Protein AF-A0A6B2DTZ6-F1 (afdb_monomer)

Secondary structure (DSSP, 8-state):
-B----B-TTT-PBP--B--PPSSTTHHHHHHHHHHHHHHHHHTT-------BHHHHHHHHHHHS---HHHHHHHHHHHHHHTIIIIITSBTTTSHHHHHHHHHHHHHT-SSTTT-GGG-

Mean predicted aligned error: 13.05 Å

Foldseek 3Di:
DWDWLQADPQPRDTDIDDDQADDDPCSVVSVVVVVVVVVVCSVVVVDDLPQAFPQSVVVVCLVPDDDDPVVSVVVVVVCVLQPCVQGRNPRCRPCVVVSVVVSVVVVVPDVPSVPDPVPD

Radius of gyration: 20.13 Å; Cα contacts (8 Å, |Δi|>4): 104; chains: 1; bounding box: 54×39×47 Å

Sequence (120 aa):
MRVDAGADPITGKRHRPTVIAPPGPDDEHQAEVALTRLLNEVDEQLHPKTKVDIAHLVLKYQDERKAARTTIEKDGSLIARHIVPYIGAKSATKDARKTGRALYKDCQRCRHHCTNKNWI

Structure (mmCIF, N/CA/C/O backbone):
data_AF-A0A6B2DTZ6-F1
#
_entry.id   AF-A0A6B2DTZ6-F1
#
loop_
_atom_site.group_PDB
_atom_site.id
_atom_site.type_symbol
_atom_site.label_atom_id
_atom_site.label_alt_id
_atom_site.label_comp_id
_atom_site.label_asym_id
_atom_site.label_entity_id
_atom_site.label_seq_id
_atom_site.pdbx_PDB_ins_code
_atom_site.Cartn_x
_atom_site.Cartn_y
_atom_site.Cartn_z
_atom_site.occupancy
_atom_site.B_iso_or_equiv
_atom_site.auth_seq_id
_atom_site.auth_comp_id
_atom_site.auth_asym_id
_atom_site.auth_atom_id
_atom_site.pdbx_PDB_model_num
ATOM 1 N N . MET A 1 1 ? -22.186 1.895 10.741 1.00 71.75 1 MET A N 1
ATOM 2 C CA . MET A 1 1 ? -22.442 2.760 9.557 1.00 71.75 1 MET A CA 1
ATOM 3 C C . MET A 1 1 ? -21.351 2.563 8.502 1.00 71.75 1 MET A C 1
ATOM 5 O O . MET A 1 1 ? -20.288 2.048 8.838 1.00 71.75 1 MET A O 1
ATOM 9 N N . ARG A 1 2 ? -21.605 2.937 7.238 1.00 71.00 2 ARG A N 1
ATOM 10 C CA . ARG A 1 2 ? -20.638 2.895 6.121 1.00 71.00 2 ARG A CA 1
ATOM 11 C C . ARG A 1 2 ? -20.643 4.237 5.392 1.00 71.00 2 ARG A C 1
ATOM 13 O O . ARG A 1 2 ? -21.720 4.710 5.054 1.00 71.00 2 ARG A O 1
ATOM 20 N N . VAL A 1 3 ? -19.466 4.793 5.122 1.00 71.44 3 VAL A N 1
ATOM 21 C CA . VAL A 1 3 ? -19.290 6.016 4.317 1.00 71.44 3 VAL A CA 1
ATOM 22 C C . VAL A 1 3 ? -18.601 5.635 3.006 1.00 71.44 3 VAL A C 1
ATOM 24 O O . VAL A 1 3 ? -17.778 4.718 2.993 1.00 71.44 3 VAL A O 1
ATOM 27 N N . ASP A 1 4 ? -18.974 6.267 1.893 1.00 75.00 4 ASP A N 1
ATOM 28 C CA . ASP A 1 4 ? -18.293 6.079 0.607 1.00 75.00 4 ASP A CA 1
ATOM 29 C C . ASP A 1 4 ? -17.142 7.084 0.503 1.00 75.00 4 ASP A C 1
ATOM 31 O O . ASP A 1 4 ? -17.362 8.287 0.590 1.00 75.00 4 ASP A O 1
ATOM 35 N N . ALA A 1 5 ? -15.920 6.583 0.343 1.00 71.00 5 ALA A N 1
ATOM 36 C CA . ALA A 1 5 ? -14.714 7.395 0.207 1.00 71.00 5 ALA A CA 1
ATOM 37 C C . ALA A 1 5 ? -14.202 7.426 -1.246 1.00 71.00 5 ALA A C 1
ATOM 39 O O . ALA A 1 5 ? -13.048 7.771 -1.493 1.00 71.00 5 ALA A O 1
ATOM 40 N N . GLY A 1 6 ? -15.030 7.024 -2.215 1.00 73.81 6 GLY A N 1
ATOM 41 C CA . GLY A 1 6 ? -14.680 7.040 -3.632 1.00 73.81 6 GLY A CA 1
ATOM 42 C C . GLY A 1 6 ? -13.906 5.803 -4.095 1.00 73.81 6 GLY A C 1
ATOM 43 O O . GLY A 1 6 ? -13.929 4.740 -3.468 1.00 73.81 6 GLY A O 1
ATOM 44 N N . ALA A 1 7 ? -13.274 5.915 -5.265 1.00 68.69 7 ALA A N 1
ATOM 45 C CA . ALA A 1 7 ? -12.491 4.840 -5.866 1.00 68.69 7 ALA A CA 1
ATOM 46 C C . ALA A 1 7 ? -11.021 4.927 -5.439 1.00 68.69 7 ALA A C 1
ATOM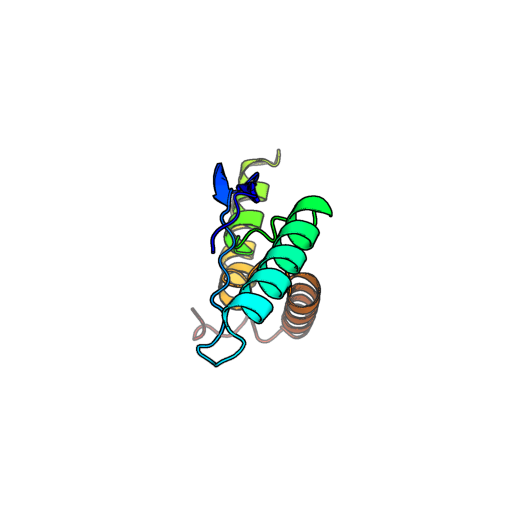 48 O O . ALA A 1 7 ? -10.399 5.984 -5.497 1.00 68.69 7 ALA A O 1
ATOM 49 N N . ASP A 1 8 ? -10.461 3.793 -5.039 1.00 66.38 8 ASP A N 1
ATOM 50 C CA . ASP A 1 8 ? -9.046 3.639 -4.739 1.00 66.38 8 ASP A CA 1
ATOM 51 C C . ASP A 1 8 ? -8.208 3.822 -6.025 1.00 66.38 8 ASP A C 1
ATOM 53 O O . ASP A 1 8 ? -8.412 3.074 -6.984 1.00 66.38 8 ASP A O 1
ATOM 57 N N . PRO A 1 9 ? -7.245 4.763 -6.070 1.00 57.44 9 PRO A N 1
ATOM 58 C CA . PRO A 1 9 ? -6.468 5.055 -7.276 1.00 57.44 9 PRO A CA 1
ATOM 59 C C . PRO A 1 9 ? -5.471 3.948 -7.658 1.00 57.44 9 PRO A C 1
ATOM 61 O O . PRO A 1 9 ? -4.948 3.946 -8.771 1.00 57.44 9 PRO A O 1
ATOM 64 N N . ILE A 1 10 ? -5.176 3.010 -6.754 1.00 59.16 10 ILE A N 1
ATOM 65 C CA . ILE A 1 10 ? -4.234 1.913 -6.999 1.00 59.16 10 ILE A CA 1
ATOM 66 C C . ILE A 1 10 ? -4.979 0.638 -7.379 1.00 59.16 10 ILE A C 1
ATOM 68 O O . ILE A 1 10 ? -4.574 -0.031 -8.327 1.00 59.16 10 ILE A O 1
ATOM 72 N N . THR A 1 11 ? -6.059 0.304 -6.664 1.00 63.34 11 THR A N 1
ATOM 73 C CA . THR A 1 11 ? -6.810 -0.944 -6.899 1.00 63.34 11 THR A CA 1
ATOM 74 C C . THR A 1 11 ? -8.049 -0.772 -7.779 1.00 63.34 11 THR A C 1
ATOM 76 O O . THR A 1 11 ? -8.614 -1.768 -8.229 1.00 63.34 11 THR A O 1
ATOM 79 N N . GLY A 1 12 ? -8.516 0.462 -7.994 1.00 62.91 12 GLY A N 1
ATOM 80 C CA . GLY A 1 12 ? -9.749 0.781 -8.724 1.00 62.91 12 GLY A CA 1
ATOM 81 C C . GLY A 1 12 ? -11.042 0.409 -7.986 1.00 62.91 12 GLY A C 1
ATOM 82 O O . GLY A 1 12 ? -12.138 0.651 -8.491 1.00 62.91 12 GLY A O 1
ATOM 83 N N . LYS A 1 13 ? -10.952 -0.190 -6.792 1.00 71.56 13 LYS A N 1
ATOM 84 C CA . LYS A 1 13 ? -12.116 -0.632 -6.014 1.00 71.56 13 LYS A CA 1
ATOM 85 C C . LYS A 1 13 ? -12.701 0.519 -5.196 1.00 71.56 13 LYS A C 1
ATOM 87 O O . LYS A 1 13 ? -11.985 1.412 -4.757 1.00 71.56 13 LYS A O 1
ATOM 92 N N . ARG A 1 14 ? -14.012 0.474 -4.935 1.00 72.94 14 ARG A N 1
ATOM 93 C CA . ARG A 1 14 ? -14.683 1.419 -4.022 1.00 72.94 14 ARG A CA 1
ATOM 94 C C . ARG A 1 14 ? -14.145 1.245 -2.601 1.00 72.94 14 ARG A C 1
ATOM 96 O O . ARG A 1 14 ? -14.216 0.143 -2.052 1.00 72.94 14 ARG A O 1
ATOM 103 N N . HIS A 1 15 ? -13.669 2.323 -1.992 1.00 72.81 15 HIS A N 1
ATOM 104 C CA . HIS A 1 15 ? -13.235 2.338 -0.602 1.00 72.81 15 HIS A CA 1
ATOM 105 C C . HIS A 1 15 ? -14.406 2.744 0.302 1.00 72.81 15 HIS A C 1
ATOM 107 O O . HIS A 1 15 ? -14.979 3.818 0.147 1.00 72.81 15 HIS A O 1
ATOM 113 N N . ARG A 1 16 ? -14.785 1.865 1.239 1.00 76.69 16 ARG A N 1
ATOM 114 C CA . ARG A 1 16 ? -15.923 2.078 2.151 1.00 76.69 16 ARG A CA 1
ATOM 115 C C . ARG A 1 16 ? -15.528 1.825 3.607 1.00 76.69 16 ARG A C 1
ATOM 117 O O . ARG A 1 16 ? -15.706 0.699 4.093 1.00 76.69 16 ARG A O 1
ATOM 124 N N . PRO A 1 17 ? -14.960 2.823 4.304 1.00 71.31 17 PRO A N 1
ATOM 125 C CA . PRO A 1 17 ? -14.637 2.683 5.713 1.00 71.31 17 PRO A CA 1
ATOM 126 C C . PRO A 1 17 ? -15.909 2.406 6.529 1.00 71.31 17 PRO A C 1
ATOM 128 O O . PRO A 1 17 ? -16.995 2.921 6.255 1.00 71.31 17 PRO A O 1
ATOM 131 N N . THR A 1 18 ? -15.782 1.486 7.487 1.00 79.38 18 THR A N 1
ATOM 132 C CA . THR A 1 18 ? -16.881 1.002 8.331 1.00 79.38 18 THR A CA 1
ATOM 133 C C . THR A 1 18 ? -16.450 1.116 9.786 1.00 79.38 18 THR A C 1
ATOM 135 O O . THR A 1 18 ? -15.383 0.617 10.138 1.00 79.38 18 THR A O 1
ATOM 138 N N . VAL A 1 19 ? -17.296 1.715 10.623 1.00 77.88 19 VAL A N 1
ATOM 139 C CA . VAL A 1 19 ? -17.150 1.696 12.085 1.00 77.88 19 VAL A CA 1
ATOM 140 C C . VAL A 1 19 ? -18.394 1.073 12.707 1.00 77.88 19 VAL A C 1
ATOM 142 O O . VAL A 1 19 ? -19.525 1.295 12.252 1.00 77.88 19 VAL A O 1
ATOM 145 N N . ILE A 1 20 ? -18.143 0.250 13.722 1.00 80.69 20 ILE A N 1
ATOM 146 C CA . ILE A 1 20 ? -19.137 -0.416 14.556 1.00 80.69 20 ILE A CA 1
ATOM 147 C C . ILE A 1 20 ? -18.976 0.185 15.953 1.00 80.69 20 ILE A C 1
ATOM 149 O O . ILE A 1 20 ? -17.905 0.052 16.547 1.00 80.69 20 ILE A O 1
ATOM 153 N N . ALA A 1 21 ? -20.001 0.890 16.432 1.00 77.00 21 ALA A N 1
ATOM 154 C CA . ALA A 1 21 ? -20.037 1.386 17.803 1.00 77.00 21 ALA A CA 1
ATOM 155 C C . ALA A 1 21 ? -20.313 0.209 18.758 1.00 77.00 21 ALA A C 1
ATOM 157 O O . ALA A 1 21 ? -21.054 -0.708 18.385 1.00 77.00 21 ALA A O 1
ATOM 158 N N . PRO A 1 22 ? -19.692 0.178 19.947 1.00 76.25 22 PRO A N 1
ATOM 159 C CA . PRO A 1 22 ? -19.974 -0.856 20.931 1.00 76.25 22 PRO A CA 1
ATOM 160 C C . PRO A 1 22 ? -21.417 -0.715 21.454 1.00 76.25 22 PRO A C 1
ATOM 162 O O . PRO A 1 22 ? -21.901 0.405 21.600 1.00 76.25 22 PRO A O 1
ATOM 165 N N . PRO A 1 23 ? -22.107 -1.832 21.743 1.00 70.00 23 PRO A N 1
ATOM 166 C CA . PRO A 1 23 ? -23.460 -1.791 22.287 1.00 70.00 23 PRO A CA 1
ATOM 167 C C . PRO A 1 23 ? -23.454 -1.211 23.708 1.00 70.00 23 PRO A C 1
ATOM 169 O O . PRO A 1 23 ? -22.624 -1.593 24.536 1.00 70.00 23 PRO A O 1
ATOM 172 N N . GLY A 1 24 ? -24.389 -0.306 23.996 1.00 82.00 24 GLY A N 1
ATOM 173 C CA . GLY A 1 24 ? -24.507 0.358 25.291 1.00 82.00 24 GLY A CA 1
ATOM 174 C C . GLY A 1 24 ? -25.614 1.417 25.308 1.00 82.00 24 GLY A C 1
ATOM 175 O O . GLY A 1 24 ? -26.198 1.693 24.270 1.00 82.00 24 GLY A O 1
ATOM 176 N N . PRO A 1 25 ? -25.905 2.014 26.475 1.00 79.50 25 PRO A N 1
ATOM 177 C CA . PRO A 1 25 ? -26.959 3.025 26.617 1.00 79.50 25 PRO A CA 1
ATOM 178 C C . PRO A 1 25 ? -26.701 4.319 25.825 1.00 79.50 25 PRO A C 1
ATOM 180 O O . PRO A 1 25 ? -27.648 5.040 25.542 1.00 79.50 25 PRO A O 1
ATOM 183 N N . ASP A 1 26 ? -25.446 4.587 25.450 1.00 80.12 26 ASP A N 1
ATOM 184 C CA . ASP A 1 26 ? -25.038 5.743 24.637 1.00 80.12 26 ASP A CA 1
ATOM 185 C C . ASP A 1 26 ? -24.647 5.336 23.202 1.00 80.12 26 ASP A C 1
ATOM 187 O O . ASP A 1 26 ? -23.850 6.019 22.554 1.00 80.12 26 ASP A O 1
ATOM 191 N N . ASP A 1 27 ? -25.118 4.188 22.710 1.00 81.31 27 ASP A N 1
ATOM 192 C CA . ASP A 1 27 ? -24.711 3.641 21.412 1.00 81.31 27 ASP A CA 1
ATOM 193 C C . ASP A 1 27 ? -25.026 4.580 20.239 1.00 81.31 27 ASP A C 1
ATOM 195 O O . ASP A 1 27 ? -24.175 4.759 19.365 1.00 81.31 27 ASP A O 1
ATOM 199 N N . GLU A 1 28 ? -26.185 5.239 20.249 1.00 79.56 28 GLU A N 1
ATOM 200 C CA . GLU A 1 28 ? -26.566 6.245 19.254 1.00 79.56 28 GLU A CA 1
ATOM 201 C C . GLU A 1 28 ? -25.596 7.433 19.261 1.00 79.56 28 GLU A C 1
ATOM 203 O O . GLU A 1 28 ? -25.030 7.786 18.223 1.00 79.56 28 GLU A O 1
ATOM 208 N N . HIS A 1 29 ? -25.306 7.992 20.438 1.00 83.19 29 HIS A N 1
ATOM 209 C CA . HIS A 1 29 ? -24.390 9.125 20.564 1.00 83.19 29 HIS A CA 1
ATOM 210 C C . HIS A 1 29 ? -22.953 8.748 20.164 1.00 83.19 29 HIS A C 1
ATOM 212 O O . HIS A 1 29 ? -22.266 9.486 19.454 1.00 83.19 29 HIS A O 1
ATOM 218 N N . GLN A 1 30 ? -22.487 7.562 20.562 1.00 80.81 30 GLN A N 1
ATOM 219 C CA . GLN A 1 30 ? -21.174 7.056 20.163 1.00 80.81 30 GLN A CA 1
ATOM 220 C C . GLN A 1 30 ? -21.098 6.771 18.660 1.00 80.81 30 GLN A C 1
ATOM 222 O O . GLN A 1 30 ? -20.048 6.999 18.049 1.00 80.81 30 GLN A O 1
ATOM 227 N N . ALA A 1 31 ? -22.191 6.312 18.047 1.00 84.00 31 ALA A N 1
ATOM 228 C CA . ALA A 1 31 ? -22.280 6.117 16.608 1.00 84.00 31 ALA A CA 1
ATOM 229 C C . ALA A 1 31 ? -22.209 7.449 15.848 1.00 84.00 31 ALA A C 1
ATOM 231 O O . 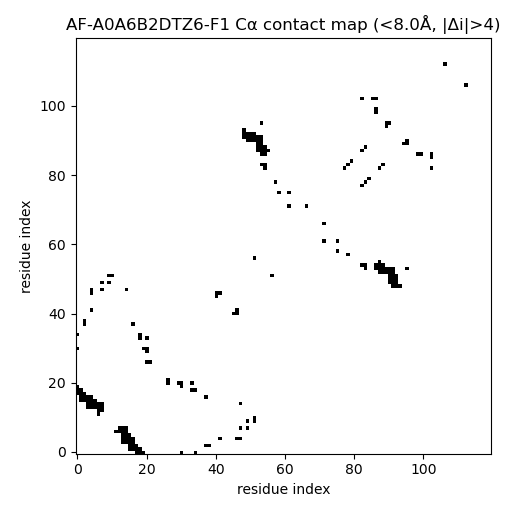ALA A 1 31 ? -21.491 7.525 14.850 1.00 84.00 31 ALA A O 1
ATOM 232 N N . GLU A 1 32 ? -22.868 8.503 16.331 1.00 83.88 32 GLU A N 1
ATOM 233 C CA . GLU A 1 32 ? -22.805 9.849 15.744 1.00 83.88 32 GLU A CA 1
ATOM 234 C C . GLU A 1 32 ? -21.407 10.469 15.843 1.00 83.88 32 GLU A C 1
ATOM 236 O O . GLU A 1 32 ? -20.878 10.996 14.858 1.00 83.88 32 GLU A O 1
ATOM 241 N N . VAL A 1 33 ? -20.757 10.353 17.005 1.00 86.00 33 VAL A N 1
ATOM 242 C CA . VAL A 1 33 ? -19.372 10.813 17.193 1.00 86.00 33 VAL A CA 1
ATOM 243 C C . VAL A 1 33 ? -18.420 10.043 16.276 1.00 86.00 33 VAL A C 1
ATOM 245 O O . VAL A 1 33 ? -17.535 10.634 15.650 1.00 86.00 33 VAL A O 1
ATOM 248 N N . ALA A 1 34 ? -18.598 8.725 16.166 1.00 83.06 34 ALA A N 1
ATOM 249 C CA . ALA A 1 34 ? -17.805 7.888 15.276 1.00 83.06 34 ALA A CA 1
ATOM 250 C C . ALA A 1 34 ? -18.029 8.235 13.797 1.00 83.06 34 ALA A C 1
ATOM 252 O O . ALA A 1 34 ? -17.062 8.285 13.038 1.00 83.06 34 ALA A O 1
ATOM 253 N N . LEU A 1 35 ? -19.272 8.509 13.393 1.00 83.00 35 LEU A N 1
ATOM 254 C CA . LEU A 1 35 ? -19.606 8.942 12.039 1.00 83.00 35 LEU A CA 1
ATOM 255 C C . LEU A 1 35 ? -18.961 10.290 11.718 1.00 83.00 35 LEU A C 1
ATOM 257 O O . LEU A 1 35 ? -18.331 10.420 10.675 1.00 83.00 35 LEU A O 1
ATOM 261 N N . THR A 1 36 ? -19.061 11.259 12.626 1.00 84.94 36 THR A N 1
ATOM 262 C CA . THR A 1 36 ? -18.486 12.600 12.448 1.00 84.94 36 THR A CA 1
ATOM 263 C C . THR A 1 36 ? -16.968 12.534 12.290 1.00 84.94 36 THR A C 1
ATOM 265 O O . THR A 1 36 ? -16.406 13.157 11.394 1.00 84.94 36 THR A O 1
ATOM 268 N N . ARG A 1 37 ? -16.286 11.715 13.104 1.00 80.94 37 ARG A N 1
ATOM 269 C CA . ARG A 1 37 ? -14.842 11.473 12.945 1.00 80.94 37 ARG A CA 1
ATOM 270 C C . ARG A 1 37 ? -14.511 10.850 11.592 1.00 80.94 37 ARG A C 1
ATOM 272 O O . ARG A 1 37 ? -13.560 11.271 10.949 1.00 80.94 37 ARG A O 1
ATOM 279 N N . LEU A 1 38 ? -15.300 9.871 11.160 1.00 77.50 38 LEU A N 1
ATOM 280 C CA . LEU A 1 38 ? -15.072 9.153 9.909 1.00 77.50 38 LEU A CA 1
ATOM 281 C C . LEU A 1 38 ? -15.362 10.017 8.672 1.00 77.50 38 LEU A C 1
ATOM 283 O O . LEU A 1 38 ? -14.694 9.855 7.657 1.00 77.50 38 LEU A O 1
ATOM 287 N N . LEU A 1 39 ? -16.316 10.947 8.759 1.00 80.19 39 LEU A N 1
ATOM 288 C CA . LEU A 1 39 ? -16.559 11.971 7.741 1.00 80.19 39 LEU A CA 1
ATOM 289 C C . LEU A 1 39 ? -15.392 12.958 7.664 1.00 80.19 39 LEU A C 1
ATOM 291 O O . LEU A 1 39 ? -14.868 13.164 6.576 1.00 80.19 39 LEU A O 1
ATOM 295 N N . ASN A 1 40 ? -14.902 13.458 8.803 1.00 79.38 40 ASN A N 1
ATOM 296 C CA . ASN A 1 40 ? -13.723 14.330 8.829 1.00 79.38 40 ASN A CA 1
ATOM 297 C C . ASN A 1 40 ? -12.482 13.640 8.229 1.00 79.38 40 ASN A C 1
ATOM 299 O O . ASN A 1 40 ? -11.745 14.254 7.466 1.00 79.38 40 ASN A O 1
ATOM 303 N N . GLU A 1 41 ? -12.270 12.348 8.510 1.00 70.06 41 GLU A N 1
ATOM 304 C CA . GLU A 1 41 ? -11.178 11.564 7.908 1.00 70.06 41 GLU A CA 1
ATOM 305 C C . GLU A 1 41 ? -11.299 11.436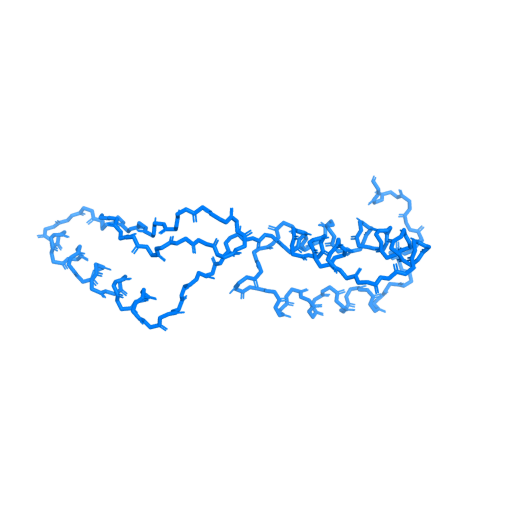 6.375 1.00 70.06 41 GLU A C 1
ATOM 307 O O . GLU A 1 41 ? -10.287 11.368 5.671 1.00 70.06 41 GLU A O 1
ATOM 312 N N . VAL A 1 42 ? -12.526 11.403 5.845 1.00 71.00 42 VAL A N 1
ATOM 313 C CA . VAL A 1 42 ? -12.791 11.393 4.399 1.00 71.00 42 VAL A CA 1
ATOM 314 C C . VAL A 1 42 ? -12.596 12.789 3.795 1.00 71.00 42 VAL A C 1
ATOM 316 O O . VAL A 1 42 ? -11.932 12.904 2.762 1.00 71.00 42 VAL A O 1
ATOM 319 N N . ASP A 1 43 ? -13.115 13.833 4.443 1.00 66.75 43 ASP A N 1
ATOM 320 C CA . ASP A 1 43 ? -13.083 15.222 3.965 1.00 66.75 43 ASP A CA 1
ATOM 321 C C . ASP A 1 43 ? -11.672 15.814 3.942 1.00 66.75 43 ASP A C 1
ATOM 323 O O . ASP A 1 43 ? -11.305 16.512 2.995 1.00 66.75 43 ASP A O 1
ATOM 327 N N . GLU A 1 44 ? -10.828 15.480 4.920 1.00 66.38 44 GLU A N 1
ATOM 328 C CA . GLU A 1 44 ? -9.427 15.921 4.961 1.00 66.38 44 GLU A CA 1
ATOM 329 C C . GLU A 1 44 ? -8.553 15.286 3.854 1.00 66.38 44 GLU A C 1
ATOM 331 O O . GLU A 1 44 ? -7.331 15.435 3.868 1.00 66.38 44 GLU A O 1
ATOM 336 N N . GLN A 1 45 ? -9.143 14.550 2.896 1.00 55.34 45 GLN A N 1
ATOM 337 C CA . GLN A 1 45 ? -8.433 13.725 1.908 1.00 55.34 45 GLN A CA 1
ATOM 338 C C . GLN A 1 45 ? -7.360 12.837 2.552 1.00 55.34 45 GLN A C 1
ATOM 340 O O . GLN A 1 45 ? -6.404 12.401 1.905 1.00 55.34 45 GLN A O 1
ATOM 345 N N . LEU A 1 46 ? -7.533 12.484 3.828 1.00 50.78 46 LEU A N 1
ATOM 346 C CA . LEU A 1 46 ? -6.645 11.565 4.532 1.00 50.78 46 LEU A CA 1
ATOM 347 C C . LEU A 1 46 ? -6.830 10.115 4.060 1.00 50.78 46 LEU A C 1
ATOM 349 O O . LEU A 1 46 ? -6.314 9.180 4.688 1.00 50.78 46 LEU A O 1
ATOM 353 N N . HIS A 1 47 ? -7.501 9.901 2.924 1.00 41.81 47 HIS A N 1
ATOM 354 C CA . HIS A 1 47 ? -7.746 8.601 2.328 1.00 41.81 47 HIS A CA 1
ATOM 355 C C . HIS A 1 47 ? -7.547 8.573 0.802 1.00 41.81 47 HIS A C 1
ATOM 357 O O . HIS A 1 47 ? -7.877 9.533 0.114 1.00 41.81 47 HIS A O 1
ATOM 363 N N . PRO A 1 48 ? -7.052 7.439 0.263 1.00 47.78 48 PRO A N 1
ATOM 364 C CA . PRO A 1 48 ? -6.954 6.152 0.941 1.00 47.78 48 PRO A CA 1
ATOM 365 C C . PRO A 1 48 ? -5.536 5.870 1.438 1.00 47.78 48 PRO A C 1
ATOM 367 O O . PRO A 1 48 ? -4.570 5.862 0.676 1.00 47.78 48 PRO A O 1
ATOM 370 N N . LYS A 1 49 ? -5.425 5.466 2.711 1.00 55.66 49 LYS A N 1
ATOM 371 C CA . LYS A 1 49 ? -4.421 4.466 3.071 1.00 55.66 49 LYS A CA 1
ATOM 372 C C . LYS A 1 49 ? -4.801 3.194 2.326 1.00 55.66 49 LYS A C 1
ATOM 374 O O . LYS A 1 49 ? -5.436 2.308 2.888 1.00 55.66 49 LYS A O 1
ATOM 379 N N . THR A 1 50 ? -4.453 3.134 1.050 1.00 54.91 50 THR A N 1
ATOM 380 C CA . THR A 1 50 ? -4.537 1.942 0.237 1.00 54.91 50 THR A CA 1
ATOM 381 C C . THR A 1 50 ? -4.017 0.779 1.063 1.00 54.91 50 THR A C 1
ATOM 383 O O . THR A 1 50 ? -2.866 0.787 1.513 1.00 54.91 50 THR A O 1
ATOM 386 N N . LYS A 1 51 ? -4.872 -0.215 1.324 1.00 59.34 51 LYS A N 1
ATOM 387 C CA . LYS A 1 51 ? -4.424 -1.523 1.817 1.00 59.34 51 LYS A CA 1
ATOM 388 C C . LYS A 1 51 ? -3.769 -2.244 0.645 1.00 59.34 51 LYS A C 1
ATOM 390 O O . LYS A 1 51 ? -4.245 -3.270 0.178 1.00 59.34 51 LYS A O 1
ATOM 395 N N . VAL A 1 52 ? -2.727 -1.621 0.120 1.00 68.00 52 VAL A N 1
ATOM 396 C CA . VAL A 1 52 ? -1.878 -2.166 -0.914 1.00 68.00 52 VAL A CA 1
ATOM 397 C C . VAL A 1 52 ? -0.603 -2.548 -0.210 1.00 68.00 52 VAL A C 1
ATOM 399 O O . VAL A 1 52 ? -0.062 -1.816 0.630 1.00 68.00 52 VAL A O 1
ATOM 402 N N . ASP A 1 53 ? -0.205 -3.767 -0.496 1.00 76.12 53 ASP A N 1
ATOM 403 C CA . ASP A 1 53 ? 0.989 -4.350 0.041 1.0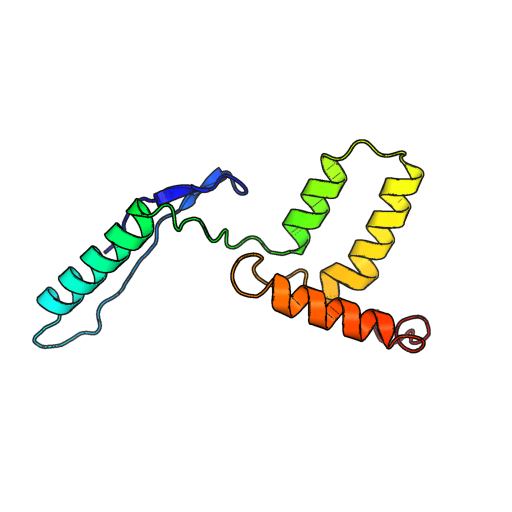0 76.12 53 ASP A CA 1
ATOM 404 C C . ASP A 1 53 ? 2.205 -3.751 -0.698 1.00 76.12 53 ASP A C 1
ATOM 406 O O . ASP A 1 53 ? 2.114 -3.191 -1.797 1.00 76.12 53 ASP A O 1
ATOM 410 N N . ILE A 1 54 ? 3.369 -3.759 -0.060 1.00 76.88 54 ILE A N 1
ATOM 411 C CA . ILE A 1 54 ? 4.570 -3.174 -0.668 1.00 76.88 54 ILE A CA 1
ATOM 412 C C . ILE A 1 54 ? 4.966 -3.957 -1.931 1.00 76.88 54 ILE A C 1
ATOM 414 O O . ILE A 1 54 ? 5.494 -3.365 -2.871 1.00 76.88 54 ILE A O 1
ATOM 418 N N . ALA A 1 55 ? 4.672 -5.261 -1.986 1.00 80.00 55 ALA A N 1
ATOM 419 C CA . ALA A 1 55 ? 4.938 -6.092 -3.157 1.00 80.00 55 ALA A CA 1
ATOM 420 C C . ALA A 1 55 ? 4.212 -5.573 -4.407 1.00 80.00 55 ALA A C 1
ATOM 422 O O . ALA A 1 55 ? 4.852 -5.371 -5.437 1.00 80.00 55 ALA A O 1
ATOM 423 N N . HIS A 1 56 ? 2.913 -5.289 -4.314 1.00 79.31 56 HIS A N 1
ATOM 424 C CA . HIS A 1 56 ? 2.122 -4.805 -5.440 1.00 79.31 56 HIS A CA 1
ATOM 425 C C . HIS A 1 56 ? 2.605 -3.440 -5.940 1.00 79.31 56 HIS A C 1
ATOM 427 O O . HIS A 1 56 ? 2.695 -3.236 -7.148 1.00 79.31 56 HIS A O 1
ATOM 433 N N . LEU A 1 57 ? 2.992 -2.525 -5.043 1.00 79.69 57 LEU A N 1
ATOM 434 C CA . LEU A 1 57 ? 3.541 -1.223 -5.451 1.00 79.69 57 LEU A CA 1
ATOM 435 C C . LEU A 1 57 ? 4.864 -1.355 -6.204 1.00 79.69 57 LEU A C 1
ATOM 437 O O . LEU A 1 57 ? 5.071 -0.696 -7.220 1.00 79.69 57 LEU A O 1
ATOM 441 N N . VAL A 1 58 ? 5.764 -2.196 -5.699 1.00 80.19 58 VAL A N 1
ATOM 442 C CA . VAL A 1 58 ? 7.094 -2.373 -6.288 1.00 80.19 58 VAL A CA 1
ATOM 443 C C . VAL A 1 58 ? 7.004 -3.089 -7.636 1.00 80.19 58 VAL A C 1
ATOM 445 O O . VAL A 1 58 ? 7.688 -2.688 -8.577 1.00 80.19 58 VAL A O 1
ATOM 448 N N . LEU A 1 59 ? 6.131 -4.092 -7.758 1.00 81.88 59 LEU A N 1
ATOM 449 C CA . LEU A 1 59 ? 5.884 -4.785 -9.023 1.00 81.88 59 LEU A CA 1
ATOM 450 C C . LEU A 1 59 ? 5.227 -3.863 -10.057 1.00 81.88 59 LEU A C 1
ATOM 452 O O . LEU A 1 59 ? 5.664 -3.834 -11.203 1.00 81.88 59 LEU A O 1
ATOM 456 N N . LYS A 1 60 ? 4.244 -3.049 -9.651 1.00 82.06 60 LYS A N 1
ATOM 457 C CA . LYS A 1 60 ? 3.612 -2.060 -10.535 1.00 82.06 60 LYS A CA 1
ATOM 458 C C . LYS A 1 60 ? 4.614 -1.012 -11.029 1.00 82.06 60 LYS A C 1
ATOM 460 O O . LYS A 1 60 ? 4.673 -0.732 -12.219 1.00 82.06 60 LYS A O 1
ATOM 465 N N . TYR A 1 61 ? 5.470 -0.497 -10.143 1.00 82.75 61 TYR A N 1
ATOM 466 C CA . TYR A 1 61 ? 6.563 0.400 -10.538 1.00 82.75 61 TYR A CA 1
ATOM 467 C C . TYR A 1 61 ? 7.513 -0.257 -11.548 1.00 82.75 61 TYR A C 1
ATOM 469 O O . TYR A 1 61 ? 7.999 0.394 -12.471 1.00 82.75 61 TYR A O 1
ATOM 477 N N . GLN A 1 62 ? 7.801 -1.545 -11.372 1.00 80.44 62 GLN A N 1
ATOM 478 C CA . GLN A 1 62 ? 8.690 -2.276 -12.261 1.00 80.44 62 GLN A CA 1
ATOM 479 C C . GLN A 1 62 ? 8.099 -2.494 -13.661 1.00 80.44 62 GLN A C 1
ATOM 481 O O . GLN A 1 62 ? 8.865 -2.487 -14.623 1.00 80.44 62 GLN A O 1
ATOM 486 N N . ASP A 1 63 ? 6.781 -2.661 -13.757 1.00 80.06 63 ASP A N 1
ATOM 487 C CA . ASP A 1 63 ? 6.039 -2.789 -15.015 1.00 80.06 63 ASP A CA 1
ATOM 488 C C . ASP A 1 63 ? 5.940 -1.446 -15.764 1.00 80.06 63 ASP A C 1
ATOM 490 O O . ASP A 1 63 ? 6.190 -1.367 -16.964 1.00 80.06 63 ASP A O 1
ATOM 494 N N . GLU A 1 64 ? 5.667 -0.355 -15.042 1.00 83.31 64 GLU A N 1
ATOM 495 C CA . GLU A 1 64 ? 5.473 0.976 -15.633 1.00 83.31 64 GLU A CA 1
ATOM 496 C C . GLU A 1 64 ? 6.792 1.687 -15.994 1.00 83.31 64 GLU A C 1
ATOM 498 O O . GLU A 1 64 ? 6.824 2.564 -16.867 1.00 83.31 64 GLU A O 1
ATOM 503 N N . ARG A 1 65 ? 7.905 1.354 -15.324 1.00 84.12 65 ARG A N 1
ATOM 504 C CA . ARG A 1 65 ? 9.182 2.042 -15.556 1.00 84.12 65 ARG A CA 1
ATOM 505 C C . ARG A 1 65 ? 9.805 1.631 -16.893 1.00 84.12 65 ARG A C 1
ATOM 507 O O . ARG A 1 65 ? 9.960 0.456 -17.219 1.00 84.12 65 ARG A O 1
ATOM 514 N N . LYS A 1 66 ? 10.309 2.617 -17.633 1.00 81.19 66 LYS A N 1
ATOM 515 C CA . LYS A 1 66 ? 11.105 2.374 -18.844 1.00 81.19 66 LYS A CA 1
ATOM 516 C C . LYS A 1 66 ? 12.520 1.940 -18.456 1.00 81.19 66 LYS A C 1
ATOM 518 O O . LYS A 1 66 ? 13.342 2.773 -18.084 1.00 81.19 66 LYS A O 1
ATOM 523 N N . ALA A 1 67 ? 12.806 0.645 -18.545 1.00 84.25 67 ALA A N 1
ATOM 524 C CA . ALA A 1 67 ? 14.130 0.078 -18.302 1.00 84.25 67 ALA A CA 1
ATOM 525 C C . ALA A 1 67 ? 14.467 -1.004 -19.338 1.00 84.25 67 ALA A C 1
ATOM 527 O O . ALA A 1 67 ? 13.582 -1.603 -19.945 1.00 84.25 67 ALA A O 1
ATOM 528 N N . ALA A 1 68 ? 15.761 -1.269 -19.540 1.00 87.69 68 ALA A N 1
ATOM 529 C CA . ALA A 1 68 ? 16.197 -2.384 -20.376 1.00 87.69 68 ALA A CA 1
ATOM 530 C C . ALA A 1 68 ? 15.723 -3.723 -19.783 1.00 87.69 68 ALA A C 1
ATOM 532 O O . ALA A 1 68 ? 15.708 -3.895 -18.563 1.00 87.69 68 ALA A O 1
ATOM 533 N N . ARG A 1 69 ? 15.393 -4.694 -20.645 1.00 83.94 69 ARG A N 1
ATOM 534 C CA . ARG A 1 69 ? 14.889 -6.020 -20.237 1.00 83.94 69 ARG A CA 1
ATOM 535 C C . ARG A 1 69 ? 15.791 -6.715 -19.213 1.00 83.94 69 ARG A C 1
ATOM 537 O O . ARG A 1 69 ? 15.303 -7.209 -18.205 1.00 83.94 69 ARG A O 1
ATOM 544 N N . THR A 1 70 ? 17.104 -6.665 -19.423 1.00 85.12 70 THR A N 1
ATOM 545 C CA . THR A 1 70 ? 18.105 -7.233 -18.505 1.00 85.12 70 THR A CA 1
ATOM 546 C C . THR A 1 70 ? 18.072 -6.581 -17.120 1.00 85.12 70 THR A C 1
ATOM 548 O O . THR A 1 70 ? 18.252 -7.254 -16.107 1.00 85.12 70 THR A O 1
ATOM 551 N N . THR A 1 71 ? 17.797 -5.278 -17.053 1.00 83.94 71 THR A N 1
ATOM 552 C CA . THR A 1 71 ? 17.634 -4.537 -15.796 1.00 83.94 71 THR A CA 1
ATOM 553 C C . THR A 1 71 ? 16.327 -4.903 -15.100 1.00 83.94 71 THR A C 1
ATOM 555 O O . THR A 1 71 ? 16.305 -5.042 -13.882 1.00 83.94 71 THR A O 1
ATOM 558 N N . ILE A 1 72 ? 15.238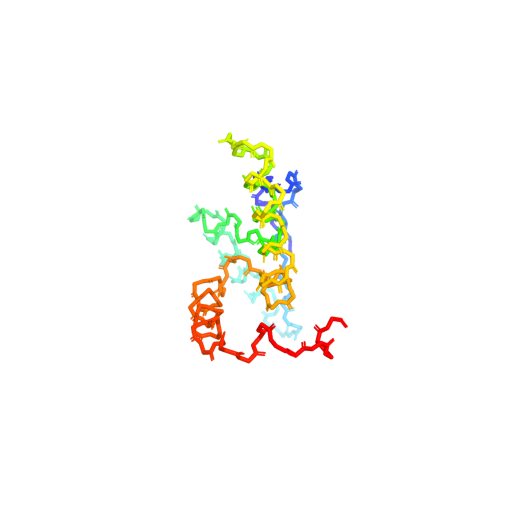 -5.097 -15.850 1.00 85.31 72 ILE A N 1
ATOM 559 C CA . ILE A 1 72 ? 13.957 -5.558 -15.296 1.00 85.31 72 ILE A CA 1
ATOM 560 C C . ILE A 1 72 ? 14.114 -6.959 -14.701 1.00 85.31 72 ILE A C 1
ATOM 562 O O . ILE A 1 72 ? 13.750 -7.160 -13.548 1.00 85.31 72 ILE A O 1
ATOM 566 N N . GLU A 1 73 ? 14.710 -7.902 -15.428 1.00 83.62 73 GLU A N 1
ATOM 567 C CA . GLU A 1 73 ? 14.939 -9.271 -14.944 1.00 83.62 73 GLU A CA 1
ATOM 568 C C . GLU A 1 73 ? 15.818 -9.286 -13.679 1.00 83.62 73 GLU A C 1
ATOM 570 O O . GLU A 1 73 ? 15.472 -9.919 -12.675 1.00 83.62 73 GLU A O 1
ATOM 575 N N . LYS A 1 74 ? 16.927 -8.531 -13.689 1.00 82.62 74 LYS A N 1
ATOM 576 C CA . LYS A 1 74 ? 17.841 -8.424 -12.543 1.00 82.62 74 LYS A CA 1
ATOM 577 C C . LYS A 1 74 ? 17.154 -7.827 -11.317 1.00 82.62 74 LYS A C 1
ATOM 579 O O . LYS A 1 74 ? 17.224 -8.410 -10.234 1.00 82.62 74 LYS A O 1
ATOM 584 N N . ASP A 1 75 ? 16.481 -6.694 -11.481 1.00 82.62 75 ASP A N 1
ATOM 585 C CA . ASP A 1 75 ? 15.803 -6.025 -10.373 1.00 82.62 75 ASP A CA 1
ATOM 586 C C . ASP A 1 75 ? 14.639 -6.873 -9.853 1.00 82.62 75 ASP A C 1
ATOM 588 O O . ASP A 1 75 ? 14.437 -6.945 -8.645 1.00 82.62 75 ASP A O 1
ATOM 592 N N . GLY A 1 76 ? 13.937 -7.599 -10.728 1.00 83.94 76 GLY A N 1
ATOM 593 C CA . GLY A 1 76 ? 12.845 -8.496 -10.344 1.00 83.94 76 GLY A CA 1
ATOM 594 C C . GLY A 1 76 ? 13.333 -9.625 -9.445 1.00 83.94 76 GLY A C 1
ATOM 595 O O . GLY A 1 76 ? 12.733 -9.898 -8.407 1.00 83.94 76 GLY A O 1
ATOM 596 N N . SER A 1 77 ? 14.482 -10.219 -9.778 1.00 82.50 77 SER A N 1
ATOM 597 C CA . SER A 1 77 ? 15.118 -11.229 -8.927 1.00 82.50 77 SER A CA 1
ATOM 598 C C . SER A 1 77 ? 15.512 -10.669 -7.553 1.00 82.50 77 SER A C 1
ATOM 600 O O . SER A 1 77 ? 15.318 -11.336 -6.535 1.00 82.50 77 SER A O 1
ATOM 602 N N . LEU A 1 78 ? 16.014 -9.431 -7.495 1.00 81.38 78 LEU A N 1
ATOM 603 C CA . LEU A 1 78 ? 16.359 -8.768 -6.233 1.00 81.38 78 LEU A CA 1
ATOM 604 C C . LEU A 1 78 ? 15.116 -8.445 -5.393 1.00 81.38 78 LEU A C 1
ATOM 606 O O . LEU A 1 78 ? 15.115 -8.680 -4.185 1.00 81.38 78 LEU A O 1
ATOM 610 N N . ILE A 1 79 ? 14.049 -7.958 -6.027 1.00 82.31 79 ILE A N 1
ATOM 611 C CA . ILE A 1 79 ? 12.763 -7.664 -5.385 1.00 82.31 79 ILE A CA 1
ATOM 612 C C . ILE A 1 79 ? 12.166 -8.945 -4.790 1.00 82.31 79 ILE A C 1
ATOM 614 O O . ILE A 1 79 ? 11.811 -8.967 -3.609 1.00 82.31 79 ILE A O 1
ATOM 618 N N . ALA A 1 80 ? 12.117 -10.026 -5.571 1.00 81.44 80 ALA A N 1
ATOM 619 C CA . ALA A 1 80 ? 11.577 -11.312 -5.139 1.00 81.44 80 ALA A CA 1
ATOM 620 C C . ALA A 1 80 ? 12.375 -11.930 -3.981 1.00 81.44 80 ALA A C 1
ATOM 622 O O . ALA A 1 80 ? 11.790 -12.537 -3.089 1.00 81.44 80 ALA A O 1
ATOM 623 N N . ARG A 1 81 ? 13.702 -11.753 -3.961 1.00 78.94 81 ARG A N 1
ATOM 624 C CA . ARG A 1 81 ? 14.569 -12.329 -2.924 1.00 78.94 81 ARG A CA 1
ATOM 625 C C . ARG A 1 81 ? 14.622 -11.498 -1.642 1.00 78.94 81 ARG A C 1
ATOM 627 O O . ARG A 1 81 ? 14.738 -12.062 -0.559 1.00 78.94 81 ARG A O 1
ATOM 634 N N . HIS A 1 82 ? 14.574 -10.170 -1.749 1.00 75.25 82 HIS A N 1
ATOM 635 C CA . HIS A 1 82 ? 14.902 -9.287 -0.624 1.00 75.25 82 HIS A CA 1
ATOM 636 C C . HIS A 1 82 ? 13.754 -8.396 -0.160 1.00 75.25 82 HIS A C 1
ATOM 638 O O . HIS A 1 82 ? 13.757 -7.970 0.987 1.00 75.25 82 HIS A O 1
ATOM 644 N N . ILE A 1 83 ? 12.768 -8.098 -1.004 1.00 76.19 83 ILE A N 1
ATOM 645 C CA . ILE A 1 83 ? 11.698 -7.153 -0.654 1.00 76.19 83 ILE A CA 1
ATOM 646 C C . ILE A 1 83 ? 10.418 -7.912 -0.313 1.00 76.19 83 ILE A C 1
ATOM 648 O O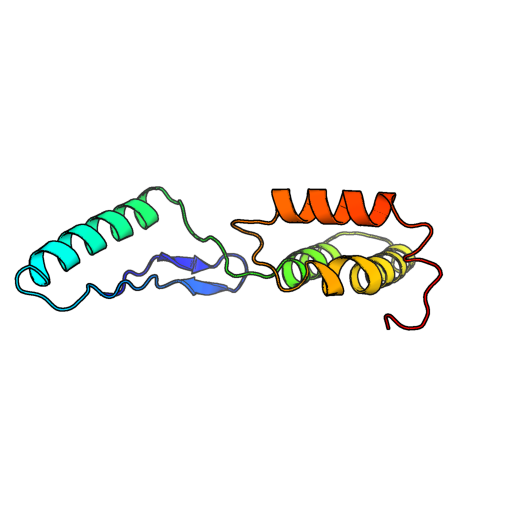 . ILE A 1 83 ? 9.856 -7.731 0.771 1.00 76.19 83 ILE A O 1
ATOM 652 N N . VA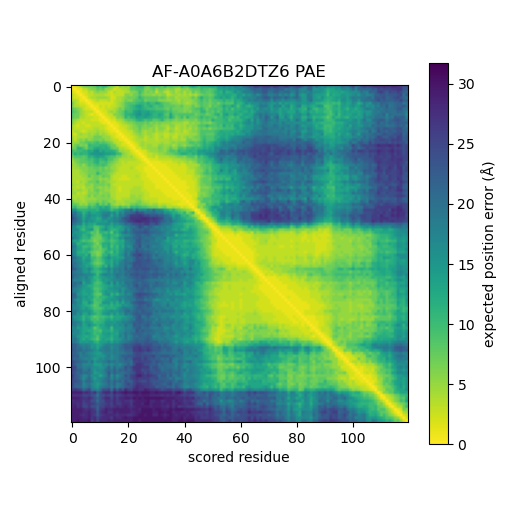L A 1 84 ? 9.982 -8.801 -1.208 1.00 78.81 84 VAL A N 1
ATOM 653 C CA . VAL A 1 84 ? 8.710 -9.526 -1.066 1.00 78.81 84 VAL A CA 1
ATOM 654 C C . VAL A 1 84 ? 8.642 -10.367 0.221 1.00 78.81 84 VAL A C 1
ATOM 656 O O . VAL A 1 84 ? 7.669 -10.194 0.956 1.00 78.81 84 VAL A O 1
ATOM 659 N N . PRO A 1 85 ? 9.651 -11.183 0.589 1.00 77.12 85 PRO A N 1
ATOM 660 C CA . PRO A 1 85 ? 9.539 -12.078 1.746 1.00 77.12 85 PRO A CA 1
ATOM 661 C C . PRO A 1 85 ? 9.445 -11.352 3.096 1.00 77.12 85 PRO A C 1
ATOM 663 O O . PRO A 1 85 ? 8.870 -11.870 4.047 1.00 77.12 85 PRO A O 1
ATOM 666 N N . TYR A 1 86 ? 10.001 -10.143 3.195 1.00 70.81 86 TYR A N 1
ATOM 667 C CA . TYR A 1 86 ? 10.164 -9.442 4.474 1.00 70.81 86 TYR A CA 1
ATOM 668 C C . TYR A 1 86 ? 9.124 -8.353 4.696 1.00 70.81 86 TYR A C 1
ATOM 670 O O . TYR A 1 86 ? 8.674 -8.101 5.822 1.00 70.81 86 TYR A O 1
ATOM 678 N N . ILE A 1 87 ? 8.799 -7.639 3.620 1.00 71.69 87 ILE A N 1
ATOM 679 C CA . ILE A 1 87 ? 7.957 -6.451 3.692 1.00 71.69 87 ILE A CA 1
ATOM 680 C C . ILE A 1 87 ? 6.848 -6.458 2.651 1.00 71.69 87 ILE A C 1
ATOM 682 O O . ILE A 1 87 ? 5.967 -5.611 2.737 1.00 71.69 87 ILE A O 1
ATOM 686 N N . GLY A 1 88 ? 6.849 -7.427 1.731 1.00 69.81 88 GLY A N 1
ATOM 687 C CA . GLY A 1 88 ? 5.895 -7.521 0.634 1.00 69.81 88 GLY A CA 1
ATOM 688 C C . GLY A 1 88 ? 4.450 -7.463 1.099 1.00 69.81 88 GLY A C 1
ATOM 689 O O . GLY A 1 88 ? 3.722 -6.629 0.588 1.00 69.81 88 GLY A O 1
ATOM 690 N N . ALA A 1 89 ? 4.084 -8.245 2.122 1.00 71.25 89 ALA A N 1
ATOM 691 C CA . ALA A 1 89 ? 2.726 -8.317 2.679 1.00 71.25 89 ALA A CA 1
ATOM 692 C C . ALA A 1 89 ? 2.342 -7.145 3.609 1.00 71.25 89 ALA A C 1
ATOM 694 O O . ALA A 1 89 ? 1.211 -7.075 4.094 1.00 71.25 89 ALA A O 1
ATOM 695 N N . LYS A 1 90 ? 3.273 -6.233 3.924 1.00 69.94 90 LYS A N 1
ATOM 696 C CA . LYS A 1 90 ? 2.996 -5.108 4.828 1.00 69.94 90 LYS A CA 1
ATOM 697 C C . LYS A 1 90 ? 2.274 -3.998 4.075 1.00 69.94 90 LYS A C 1
ATOM 699 O O . LYS A 1 90 ? 2.615 -3.689 2.939 1.00 69.94 90 LYS A O 1
ATOM 704 N N . SER A 1 91 ? 1.317 -3.356 4.742 1.00 66.94 91 SER A N 1
ATOM 705 C CA . SER A 1 91 ? 0.596 -2.210 4.181 1.00 66.94 91 SER A CA 1
ATOM 706 C C . SER A 1 91 ? 1.541 -1.031 3.953 1.00 66.94 91 SER A C 1
ATOM 708 O O . SER A 1 91 ? 2.250 -0.603 4.871 1.00 66.94 91 SER A O 1
ATOM 710 N N . ALA A 1 92 ? 1.492 -0.441 2.760 1.00 65.38 92 ALA A N 1
ATOM 711 C CA . ALA A 1 92 ? 2.348 0.679 2.369 1.00 65.38 92 ALA A CA 1
ATOM 712 C C . ALA A 1 92 ? 2.090 1.991 3.149 1.00 65.38 92 ALA A C 1
ATOM 714 O O . ALA A 1 92 ? 2.817 2.970 3.007 1.00 65.38 92 ALA A O 1
ATOM 715 N N . THR A 1 93 ? 1.063 2.030 3.998 1.00 59.47 93 THR A N 1
ATOM 716 C CA . THR A 1 93 ? 0.401 3.277 4.411 1.00 59.47 93 THR A CA 1
ATOM 717 C C . THR A 1 93 ? 0.537 3.670 5.878 1.00 59.47 93 THR A C 1
ATOM 719 O O . THR A 1 93 ? 0.223 4.804 6.236 1.00 59.47 93 THR A O 1
ATOM 722 N N . LYS A 1 94 ? 1.010 2.777 6.752 1.00 55.72 94 LYS A N 1
ATOM 723 C CA . LYS A 1 94 ? 1.272 3.118 8.167 1.00 55.72 94 LYS A CA 1
ATOM 724 C C . LYS A 1 94 ? 2.701 2.801 8.594 1.00 55.72 94 LYS A C 1
ATOM 726 O O . LYS A 1 94 ? 3.274 3.541 9.386 1.00 55.72 94 LYS A O 1
ATOM 731 N N . ASP A 1 95 ? 3.309 1.787 7.977 1.00 56.78 95 ASP A N 1
ATOM 732 C CA . ASP A 1 95 ? 4.601 1.265 8.415 1.00 56.78 95 ASP A CA 1
ATOM 733 C C . ASP A 1 95 ? 5.688 1.270 7.340 1.00 56.78 95 ASP A C 1
ATOM 735 O O . ASP A 1 95 ? 6.816 0.909 7.657 1.00 56.78 95 ASP A O 1
ATOM 739 N N . ALA A 1 96 ? 5.425 1.720 6.106 1.00 55.91 96 ALA A N 1
ATOM 740 C CA . ALA A 1 96 ? 6.392 1.619 5.005 1.00 55.91 96 ALA A CA 1
ATOM 741 C C . ALA A 1 96 ? 7.746 2.288 5.299 1.00 55.91 96 ALA A C 1
ATOM 743 O O . ALA A 1 96 ? 8.786 1.686 5.050 1.00 55.91 96 ALA A O 1
ATOM 744 N N . ARG A 1 97 ? 7.772 3.486 5.904 1.00 55.44 97 ARG A N 1
ATOM 745 C CA . ARG A 1 97 ? 9.035 4.170 6.264 1.00 55.44 97 ARG A CA 1
ATOM 746 C C . ARG A 1 97 ? 9.830 3.432 7.346 1.00 55.44 97 ARG A C 1
ATOM 748 O O . ARG A 1 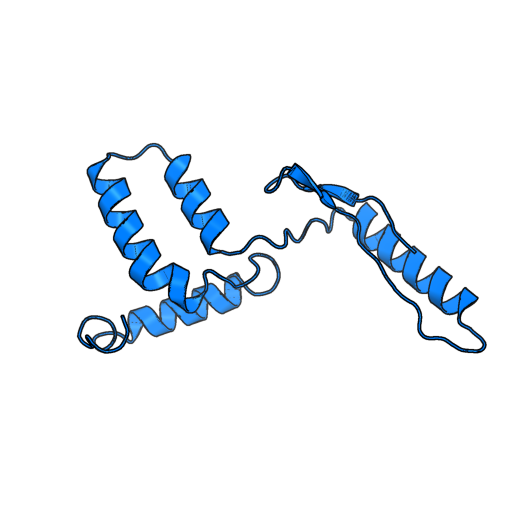97 ? 11.037 3.246 7.200 1.00 55.44 97 ARG A O 1
ATOM 755 N N . LYS A 1 98 ? 9.171 2.995 8.427 1.00 60.22 98 LYS A N 1
ATOM 756 C CA . LYS A 1 98 ? 9.818 2.212 9.501 1.00 60.22 98 LYS A CA 1
ATOM 757 C C . LYS A 1 98 ? 10.294 0.855 8.980 1.00 60.22 98 LYS A C 1
ATOM 759 O O . LYS A 1 98 ? 11.403 0.426 9.281 1.00 60.22 98 LYS A O 1
ATOM 764 N N . THR A 1 99 ? 9.470 0.235 8.148 1.00 63.22 99 THR A N 1
ATOM 765 C CA . THR A 1 99 ? 9.698 -1.061 7.515 1.00 63.22 99 THR A CA 1
ATOM 766 C C . THR A 1 99 ? 10.847 -1.012 6.510 1.00 63.22 99 THR A C 1
ATOM 768 O O . THR A 1 99 ? 11.704 -1.886 6.544 1.00 63.22 99 THR A O 1
ATOM 771 N N . GLY A 1 100 ? 10.933 0.031 5.680 1.00 64.06 100 GLY A N 1
ATOM 772 C CA . GLY A 1 100 ? 12.032 0.225 4.733 1.00 64.06 100 GLY A CA 1
ATOM 773 C C . GLY A 1 100 ? 13.369 0.465 5.432 1.00 64.06 100 GLY A C 1
ATOM 774 O O . GLY A 1 100 ? 14.387 -0.084 5.024 1.00 64.06 100 GLY A O 1
ATOM 775 N N . ARG A 1 101 ? 13.376 1.214 6.543 1.00 61.66 101 ARG A N 1
ATOM 776 C CA . ARG A 1 101 ? 14.594 1.434 7.337 1.00 61.66 101 ARG A CA 1
ATOM 777 C C . ARG A 1 101 ? 15.051 0.168 8.070 1.00 61.66 101 ARG A C 1
ATOM 779 O O . ARG A 1 101 ? 16.252 -0.063 8.167 1.00 61.66 101 ARG A O 1
ATOM 786 N N . ALA A 1 102 ? 14.114 -0.647 8.559 1.00 62.47 102 ALA A N 1
ATOM 787 C CA . ALA A 1 102 ? 14.415 -1.961 9.128 1.00 62.47 102 ALA A CA 1
ATOM 788 C C . ALA A 1 102 ? 14.982 -2.910 8.061 1.00 62.47 102 ALA A C 1
ATOM 790 O O . ALA A 1 102 ? 16.059 -3.458 8.261 1.00 62.47 102 ALA A O 1
ATOM 791 N N . LEU A 1 103 ? 14.338 -2.987 6.890 1.00 64.69 103 LEU A N 1
ATOM 792 C CA . LEU A 1 103 ? 14.825 -3.784 5.765 1.00 64.69 103 LEU A CA 1
ATOM 793 C C . LEU A 1 103 ? 16.231 -3.352 5.333 1.00 64.69 103 LEU A C 1
ATOM 795 O O . LEU A 1 103 ? 17.112 -4.186 5.179 1.00 64.69 103 LEU A O 1
ATOM 799 N N . TYR A 1 104 ? 16.471 -2.049 5.177 1.00 66.38 104 TYR A N 1
ATOM 800 C CA . 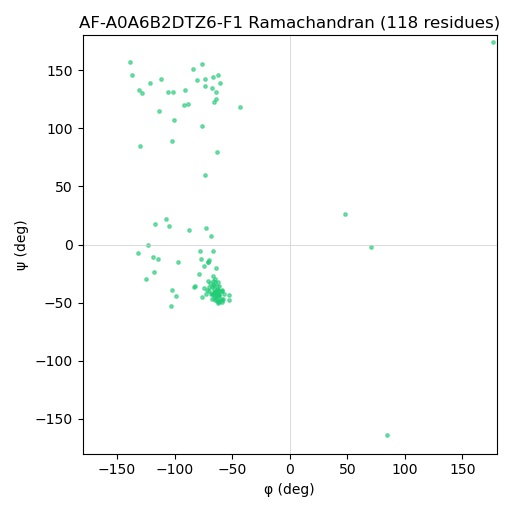TYR A 1 104 ? 17.785 -1.535 4.793 1.00 66.38 104 TYR A CA 1
ATOM 801 C C . TYR A 1 104 ? 18.858 -1.862 5.843 1.00 66.38 104 TYR A C 1
ATOM 803 O O . TYR A 1 104 ? 19.965 -2.256 5.485 1.00 66.38 104 TYR A O 1
ATOM 811 N N . LYS A 1 105 ? 18.520 -1.777 7.137 1.00 63.78 105 LYS A N 1
ATOM 812 C CA . LYS A 1 105 ? 19.403 -2.181 8.241 1.00 63.78 105 LYS A CA 1
ATOM 813 C C . LYS A 1 105 ? 19.723 -3.681 8.204 1.00 63.78 105 LYS A C 1
ATOM 815 O O . LYS A 1 105 ? 20.865 -4.058 8.460 1.00 63.78 105 LYS A O 1
ATOM 820 N N . ASP A 1 106 ? 18.753 -4.524 7.869 1.00 61.81 106 ASP A N 1
ATOM 821 C CA . ASP A 1 106 ? 18.937 -5.977 7.779 1.00 61.81 106 ASP A CA 1
ATOM 822 C C . ASP A 1 106 ? 19.718 -6.382 6.515 1.00 61.81 106 ASP A C 1
ATOM 824 O O . ASP A 1 106 ? 20.621 -7.219 6.585 1.00 61.81 106 ASP A O 1
ATOM 828 N N . CYS A 1 107 ? 19.490 -5.699 5.388 1.00 65.88 107 CYS A N 1
ATOM 829 C CA . CYS A 1 107 ? 20.303 -5.824 4.177 1.00 65.88 107 CYS A CA 1
ATOM 830 C C . CYS A 1 107 ? 21.759 -5.387 4.416 1.00 65.88 107 CYS A C 1
ATOM 832 O O . CYS A 1 107 ? 22.679 -6.086 3.997 1.00 65.88 107 CYS A O 1
ATOM 834 N N . GLN A 1 108 ? 21.991 -4.279 5.133 1.00 62.38 108 GLN A N 1
ATOM 835 C CA . GLN A 1 108 ? 23.339 -3.810 5.495 1.00 62.38 108 GLN A CA 1
ATOM 836 C C . GLN A 1 108 ? 24.081 -4.774 6.424 1.00 62.38 108 GLN A C 1
ATOM 838 O O . GLN A 1 108 ? 25.302 -4.892 6.351 1.00 62.38 108 GLN A O 1
ATOM 843 N N . ARG A 1 109 ? 23.357 -5.482 7.296 1.00 59.34 109 ARG A N 1
ATOM 844 C CA . ARG A 1 109 ? 23.940 -6.504 8.175 1.00 59.34 109 ARG A CA 1
ATOM 845 C C . ARG A 1 109 ? 24.398 -7.745 7.421 1.00 59.34 109 ARG A C 1
ATOM 847 O O . ARG A 1 109 ? 25.105 -8.578 7.990 1.00 59.34 109 ARG A O 1
ATOM 854 N N . CYS A 1 110 ? 24.010 -7.905 6.161 1.00 58.03 110 CYS A N 1
ATOM 855 C CA . CYS A 1 110 ? 24.075 -9.208 5.544 1.00 58.03 110 CYS A CA 1
ATOM 856 C C . CYS A 1 110 ? 25.243 -9.450 4.602 1.00 58.03 110 CYS A C 1
ATOM 858 O O . CYS A 1 110 ? 25.127 -9.441 3.382 1.00 58.03 110 CYS A O 1
ATOM 860 N N . ARG A 1 111 ? 26.312 -9.931 5.243 1.00 51.16 111 ARG A N 1
ATOM 861 C CA . ARG A 1 111 ? 27.074 -11.098 4.775 1.00 51.16 111 ARG A CA 1
ATOM 862 C C . ARG A 1 111 ? 26.319 -12.429 5.027 1.00 51.16 111 ARG A C 1
ATOM 864 O O . ARG A 1 111 ? 26.607 -13.426 4.376 1.00 51.16 111 ARG A O 1
ATOM 871 N N . HIS A 1 112 ? 25.320 -12.460 5.922 1.00 51.16 112 HIS A N 1
ATOM 872 C CA . HIS A 1 112 ? 24.544 -13.666 6.269 1.00 51.16 112 HIS A CA 1
ATOM 873 C C . HIS A 1 112 ? 23.370 -13.991 5.315 1.00 51.16 112 HIS A C 1
ATOM 875 O O . HIS A 1 112 ? 23.173 -15.170 5.025 1.00 51.16 112 HIS A O 1
ATOM 881 N N . HIS A 1 113 ? 22.638 -13.004 4.766 1.00 54.28 113 HIS A N 1
ATOM 882 C CA . HIS A 1 113 ? 21.522 -13.259 3.824 1.00 54.28 113 HIS A CA 1
ATOM 883 C C . HIS A 1 113 ? 21.985 -13.850 2.488 1.00 54.28 113 HIS A C 1
ATOM 885 O O . HIS A 1 113 ? 21.248 -14.620 1.884 1.00 54.28 113 HIS A O 1
ATOM 891 N N . CYS A 1 114 ? 23.192 -13.521 2.021 1.00 52.34 114 CYS A N 1
ATOM 892 C CA . CYS A 1 114 ? 23.699 -14.032 0.744 1.00 52.34 114 CYS A CA 1
ATOM 893 C C . CYS A 1 114 ? 24.186 -15.490 0.815 1.00 52.34 114 CYS A C 1
ATOM 895 O O . CYS A 1 114 ? 24.428 -16.088 -0.229 1.00 52.34 114 CYS A O 1
ATOM 897 N N . THR A 1 115 ? 24.343 -16.061 2.016 1.00 50.53 115 THR A N 1
ATOM 898 C CA . THR A 1 115 ? 25.107 -17.310 2.207 1.00 50.53 115 THR A CA 1
ATOM 899 C C . THR A 1 115 ? 24.275 -18.464 2.772 1.00 50.53 115 THR A C 1
ATOM 901 O O . THR A 1 115 ? 24.739 -19.601 2.778 1.00 50.53 115 THR A O 1
ATOM 904 N N . ASN A 1 116 ? 23.045 -18.220 3.237 1.00 49.31 116 ASN A N 1
ATOM 905 C CA . ASN A 1 116 ? 22.231 -19.263 3.862 1.00 49.31 116 ASN A CA 1
ATOM 906 C C . ASN A 1 116 ? 21.173 -19.821 2.892 1.00 49.31 116 ASN A C 1
ATOM 908 O O . ASN A 1 116 ? 20.180 -19.162 2.600 1.00 49.31 116 ASN A O 1
ATOM 912 N N . LYS A 1 117 ? 21.395 -21.050 2.406 1.00 51.06 117 LYS A N 1
ATOM 913 C CA . LYS A 1 117 ? 20.496 -21.780 1.490 1.00 51.06 117 LYS A CA 1
ATOM 914 C C . LYS A 1 117 ? 19.194 -22.271 2.136 1.00 51.06 117 LYS A C 1
ATOM 916 O O . LYS A 1 117 ? 18.277 -22.612 1.405 1.00 51.06 117 LYS A O 1
ATOM 921 N N . ASN A 1 118 ? 19.098 -22.284 3.466 1.00 45.66 118 ASN A N 1
ATOM 922 C CA . ASN A 1 118 ? 17.939 -22.827 4.191 1.00 45.66 118 ASN A CA 1
ATOM 923 C C . ASN A 1 118 ? 16.809 -21.806 4.421 1.00 45.66 118 ASN A C 1
ATOM 925 O O . ASN A 1 118 ? 15.926 -22.047 5.235 1.00 45.66 118 ASN A O 1
ATOM 929 N N . TRP A 1 119 ? 16.864 -20.652 3.754 1.00 49.06 119 TRP A N 1
ATOM 930 C CA . TRP A 1 119 ? 15.873 -19.575 3.880 1.00 49.06 119 TRP A CA 1
ATOM 931 C C . TRP A 1 119 ? 15.127 -19.306 2.558 1.00 49.06 119 TRP A C 1
ATOM 933 O O . TRP A 1 119 ? 14.558 -18.228 2.394 1.00 49.06 119 TRP A O 1
ATOM 943 N N . ILE A 1 120 ? 15.182 -20.270 1.624 1.00 36.75 120 ILE A N 1
ATOM 944 C CA . ILE A 1 120 ? 14.385 -20.342 0.384 1.00 36.75 120 ILE A CA 1
ATOM 945 C C . ILE A 1 120 ? 13.170 -21.228 0.642 1.00 36.75 120 ILE A C 1
ATOM 947 O O . ILE A 1 120 ? 13.377 -22.313 1.230 1.00 36.75 120 ILE A O 1
#

pLDDT: mean 70.79, std 11.72, range [36.75, 87.69]

Solvent-accessible surface area (backbone atoms only — not comparable to full-atom values): 7220 Å² total; per-residue (Å²): 99,75,50,83,68,48,64,35,92,86,79,67,45,75,40,62,63,69,58,81,60,68,89,58,101,56,29,70,61,48,36,51,54,52,48,54,53,54,48,50,45,49,73,70,58,68,58,79,64,51,88,40,30,39,37,59,54,54,52,50,50,59,71,72,49,95,66,58,68,71,54,50,55,54,50,48,54,49,40,60,69,65,41,37,83,78,45,11,84,41,47,52,60,86,44,40,72,65,49,50,54,50,50,51,53,55,58,73,68,39,78,58,75,84,69,54,80,87,79,116